Protein AF-A0A6B1AE89-F1 (afdb_monomer)

Foldseek 3Di:
DPPDDPQDALVNVVVVVLVPDDVLLSVLQCVLQVVQSVVALVSLLVSLVVLLVVLVVVPPDPVSVSSPVNSVVSNVSSLVCLCDVSNVHNNVSSVVVCVQSDCVHDVVVVVVVVVVVD

Radius of gyration: 15.51 Å; Cα contacts (8 Å, |Δi|>4): 120; chains: 1; bounding box: 31×31×56 Å

Sequence (118 aa):
MPAEAGPLTLETWLAGRLESAPPELAEAVWPLVRGRLAEGEDGLVHAALDALAIAAEGKATRSGAVILLAADAILTYALEAAADPALGGSAARASRLAERAGPSGLIGERFNEEEMTE

Secondary structure (DSSP, 8-state):
-PPPPPPPPHHHHHHHHHTTS-HHHHHHHHHHHTTTGGGHHHHHHHHHHHHHHHHHHTTT-HHHHHHHHHHHHHHHHHHHHHH-GGGT--HHHHHHHHHHHSTTTHHHHHHHHHHTT-

Solvent-accessible surface area (backbone atoms only — not comparable to full-atom values): 6337 Å² total; per-residue (Å²): 130,83,77,79,79,70,84,70,42,74,67,61,54,49,49,62,54,40,73,76,42,60,66,73,47,38,65,53,37,50,77,54,34,68,90,24,57,90,59,44,46,63,21,26,42,52,27,16,54,54,29,40,52,54,20,65,73,39,62,100,34,72,66,20,54,50,35,39,52,26,15,54,51,35,39,51,49,19,41,48,48,27,35,31,61,81,70,74,27,31,66,70,51,20,51,53,47,50,55,48,49,30,71,87,22,55,49,30,53,55,58,53,55,56,70,75,74,113

Structure (mmCIF, N/CA/C/O backbone):
data_AF-A0A6B1AE89-F1
#
_entry.id   AF-A0A6B1AE89-F1
#
loop_
_atom_site.group_PDB
_atom_site.id
_atom_site.type_symbol
_atom_site.label_atom_id
_atom_site.label_alt_id
_atom_site.label_comp_id
_atom_site.label_asym_id
_atom_site.label_entity_id
_atom_site.label_seq_id
_atom_site.pdbx_PDB_ins_code
_atom_site.Cartn_x
_atom_site.Cartn_y
_atom_site.Cartn_z
_atom_site.occupancy
_atom_site.B_iso_or_equiv
_atom_site.auth_seq_id
_atom_site.auth_comp_id
_atom_site.auth_asym_id
_atom_site.auth_atom_id
_atom_site.pdbx_PDB_model_num
ATOM 1 N N . MET A 1 1 ? -8.547 -13.105 -34.804 1.00 44.28 1 MET A N 1
ATOM 2 C CA . MET A 1 1 ? -7.294 -12.499 -34.312 1.00 44.28 1 MET A CA 1
ATOM 3 C C . MET A 1 1 ? -7.534 -12.110 -32.866 1.00 44.28 1 MET A C 1
ATOM 5 O O . MET A 1 1 ? -8.525 -11.422 -32.645 1.00 44.28 1 MET A O 1
ATOM 9 N N . PRO A 1 2 ? -6.764 -12.611 -31.887 1.00 46.28 2 PRO A N 1
ATOM 10 C CA . PRO A 1 2 ? -6.891 -12.123 -30.518 1.00 46.28 2 PRO A CA 1
ATOM 11 C C . PRO A 1 2 ? -6.479 -10.646 -30.496 1.00 46.28 2 PRO A C 1
ATOM 13 O O . PRO A 1 2 ? -5.516 -10.276 -31.166 1.00 46.28 2 PRO A O 1
ATOM 16 N N . ALA A 1 3 ? -7.252 -9.806 -29.807 1.00 50.97 3 ALA A N 1
ATOM 17 C CA . ALA A 1 3 ? -6.887 -8.413 -29.589 1.00 50.97 3 ALA A CA 1
ATOM 18 C C . ALA A 1 3 ? -5.534 -8.379 -28.867 1.00 50.97 3 ALA A C 1
ATOM 20 O O . ALA A 1 3 ? -5.352 -9.104 -27.887 1.00 50.97 3 ALA A O 1
ATOM 21 N N . GLU A 1 4 ? -4.585 -7.588 -29.368 1.00 52.78 4 GLU A N 1
ATOM 22 C CA . GLU A 1 4 ? -3.354 -7.312 -28.631 1.00 52.78 4 GLU A CA 1
ATOM 23 C C . GLU A 1 4 ? -3.755 -6.729 -27.275 1.00 52.78 4 GLU A C 1
ATOM 25 O O . GLU A 1 4 ? -4.432 -5.700 -27.209 1.00 52.78 4 GLU A O 1
ATOM 30 N N . ALA A 1 5 ? -3.416 -7.433 -26.193 1.00 62.75 5 ALA A N 1
ATOM 31 C CA . ALA A 1 5 ? -3.592 -6.898 -24.856 1.00 62.75 5 ALA A CA 1
ATOM 32 C C . ALA A 1 5 ? -2.775 -5.603 -24.783 1.00 62.75 5 ALA A C 1
ATOM 34 O O . ALA A 1 5 ? -1.577 -5.611 -25.072 1.00 62.75 5 ALA A O 1
ATOM 35 N N . GLY A 1 6 ? -3.444 -4.489 -24.478 1.00 63.84 6 GLY A N 1
ATOM 36 C CA . GLY A 1 6 ? -2.790 -3.193 -24.331 1.00 63.84 6 GLY A CA 1
ATOM 37 C C . GLY A 1 6 ? -1.681 -3.226 -23.269 1.00 63.84 6 GLY A C 1
ATOM 38 O O . GLY A 1 6 ? -1.576 -4.193 -22.510 1.00 63.84 6 GLY A O 1
ATOM 39 N N . PRO A 1 7 ? -0.844 -2.179 -23.197 1.00 75.69 7 PRO A N 1
ATOM 40 C CA . PRO A 1 7 ? 0.218 -2.112 -22.202 1.00 75.69 7 PRO A CA 1
ATOM 41 C C . PRO A 1 7 ? -0.363 -2.227 -20.788 1.00 75.69 7 PRO A C 1
ATOM 43 O O . PRO A 1 7 ? -1.352 -1.569 -20.459 1.00 75.69 7 PRO A O 1
ATOM 46 N N . LEU A 1 8 ? 0.263 -3.065 -19.962 1.00 89.19 8 LEU A N 1
ATOM 47 C CA . LEU A 1 8 ? -0.102 -3.238 -18.562 1.00 89.19 8 LEU A CA 1
ATOM 48 C C . LEU A 1 8 ? 0.118 -1.918 -17.813 1.00 89.19 8 LEU A C 1
ATOM 50 O O . LEU A 1 8 ? 1.217 -1.366 -17.814 1.00 89.19 8 LEU A O 1
ATOM 54 N N . THR A 1 9 ? -0.935 -1.410 -17.185 1.00 94.31 9 THR A N 1
ATOM 55 C CA . THR A 1 9 ? -0.888 -0.209 -16.342 1.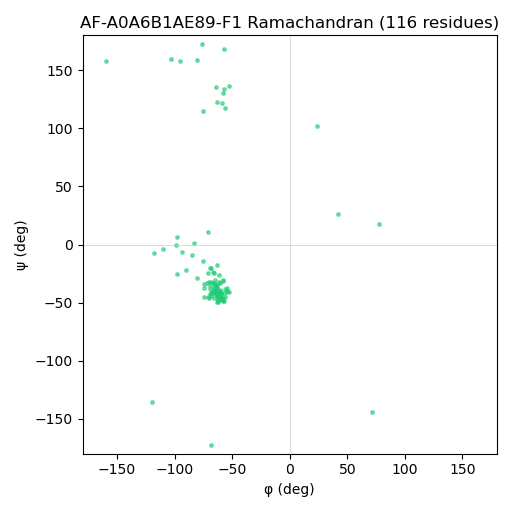00 94.31 9 THR A CA 1
ATOM 56 C C . THR A 1 9 ? -0.909 -0.600 -14.870 1.00 94.31 9 THR A C 1
ATOM 58 O O . THR A 1 9 ? -1.395 -1.675 -14.525 1.00 94.31 9 THR A O 1
ATOM 61 N N . LEU A 1 10 ? -0.461 0.292 -13.982 1.00 95.50 10 LEU A N 1
ATOM 62 C CA . LEU A 1 10 ? -0.575 0.064 -12.538 1.00 95.50 10 LEU A CA 1
ATOM 63 C C . LEU A 1 10 ? -2.032 -0.181 -12.107 1.00 95.50 10 LEU A C 1
ATOM 65 O O . LEU A 1 10 ? -2.292 -1.050 -11.284 1.00 95.50 10 LEU A O 1
ATOM 69 N N . GLU A 1 11 ? -2.987 0.540 -12.702 1.00 95.69 11 GLU A N 1
ATOM 70 C CA . GLU A 1 11 ? -4.419 0.373 -12.427 1.00 95.69 11 GLU A CA 1
ATOM 71 C C . GLU A 1 11 ? -4.929 -1.020 -12.823 1.00 95.69 11 GLU A C 1
ATOM 73 O O . GLU A 1 11 ? -5.564 -1.696 -12.018 1.00 95.69 11 GLU A O 1
ATOM 78 N N . THR A 1 12 ? -4.623 -1.477 -14.042 1.00 95.06 12 THR A N 1
ATOM 79 C CA . THR A 1 12 ? -5.047 -2.806 -14.526 1.00 95.06 12 THR A CA 1
ATOM 80 C C . THR A 1 12 ? -4.327 -3.942 -13.800 1.00 95.06 12 THR A C 1
ATOM 82 O O . THR A 1 12 ? -4.940 -4.966 -13.502 1.00 95.06 12 THR A O 1
ATOM 85 N N . TRP A 1 13 ? -3.055 -3.745 -13.447 1.00 95.81 13 TRP A N 1
ATOM 86 C CA . TRP A 1 13 ? -2.295 -4.669 -12.608 1.00 95.81 13 TRP A CA 1
ATOM 87 C C . TRP A 1 13 ? -2.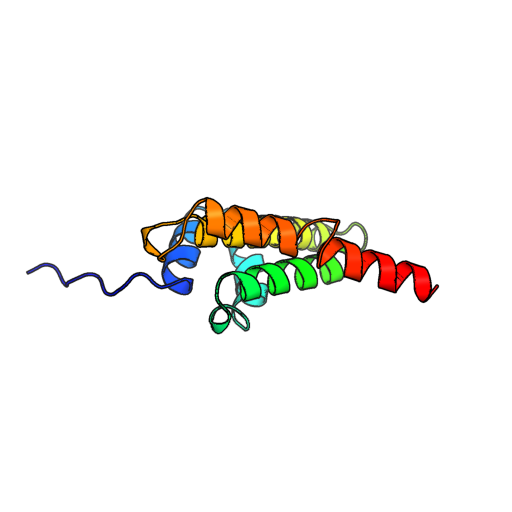913 -4.795 -11.210 1.00 95.81 13 TRP A C 1
ATOM 89 O O . TRP A 1 13 ? -3.148 -5.910 -10.741 1.00 95.81 13 TRP A O 1
ATOM 99 N N . LEU A 1 14 ? -3.248 -3.669 -10.570 1.00 96.56 14 LEU A N 1
ATOM 100 C CA . LEU A 1 14 ? -3.864 -3.653 -9.244 1.00 96.56 14 LEU A CA 1
ATOM 101 C C . LEU A 1 14 ? -5.262 -4.277 -9.272 1.00 96.56 14 LEU A C 1
ATOM 103 O O . LEU A 1 14 ? -5.605 -5.052 -8.380 1.00 96.56 14 LEU A O 1
ATOM 107 N N . ALA A 1 15 ? -6.046 -3.996 -10.316 1.00 95.81 15 ALA A N 1
ATOM 108 C CA . ALA A 1 15 ? -7.356 -4.608 -10.504 1.00 95.81 15 ALA A CA 1
ATOM 109 C C . ALA A 1 15 ? -7.272 -6.139 -10.524 1.00 95.81 15 ALA A C 1
ATOM 111 O O . ALA A 1 15 ? -8.019 -6.789 -9.797 1.00 95.81 15 ALA A O 1
ATOM 112 N N . GLY A 1 16 ? -6.299 -6.708 -11.244 1.00 95.06 16 GLY A N 1
ATOM 113 C CA . GLY A 1 16 ? -6.081 -8.156 -11.263 1.00 95.06 16 GLY A CA 1
ATOM 114 C C . GLY A 1 16 ? -5.731 -8.750 -9.891 1.00 95.06 16 GLY A C 1
ATOM 115 O O . GLY A 1 16 ? -6.121 -9.876 -9.590 1.00 95.06 16 GLY A O 1
ATOM 116 N N . ARG A 1 17 ? -5.043 -8.002 -9.016 1.00 94.75 17 ARG A N 1
ATOM 117 C CA . ARG A 1 17 ? -4.791 -8.452 -7.633 1.00 94.75 17 ARG A CA 1
ATOM 118 C C . ARG A 1 17 ? -6.065 -8.434 -6.798 1.00 94.75 17 ARG A C 1
ATOM 120 O O . ARG A 1 17 ? -6.367 -9.409 -6.107 1.00 94.75 17 ARG A O 1
ATOM 127 N N . LEU A 1 18 ? -6.835 -7.357 -6.909 1.00 95.81 18 LEU A N 1
ATOM 128 C CA . LEU A 1 18 ? -8.057 -7.159 -6.135 1.00 95.81 18 LEU A CA 1
ATOM 129 C C . LEU A 1 18 ? -9.208 -8.079 -6.559 1.00 95.81 18 LEU A C 1
ATOM 131 O O . LEU A 1 18 ? -10.040 -8.398 -5.718 1.00 95.81 18 LEU A O 1
ATOM 135 N N . GLU A 1 19 ? -9.230 -8.577 -7.799 1.00 94.62 19 GLU A N 1
ATOM 136 C CA . GLU A 1 19 ? -10.191 -9.606 -8.236 1.00 94.62 19 GLU A CA 1
ATOM 137 C C . GLU A 1 19 ? -10.118 -10.890 -7.394 1.00 94.62 19 GLU A C 1
ATOM 139 O O . GLU A 1 19 ? -11.129 -11.564 -7.199 1.00 94.62 19 GLU A O 1
ATOM 144 N N . SER A 1 20 ? -8.930 -11.223 -6.882 1.00 89.00 20 SER A N 1
ATOM 145 C CA . SER A 1 20 ? -8.701 -12.410 -6.047 1.00 89.00 20 SER A CA 1
ATOM 146 C C . SER A 1 20 ? -8.791 -12.143 -4.539 1.00 89.00 20 SER A C 1
ATOM 148 O O . SER A 1 20 ? -8.730 -13.080 -3.740 1.00 89.00 20 SER A O 1
ATOM 150 N N . ALA A 1 21 ? -8.922 -10.877 -4.138 1.00 92.06 21 ALA A N 1
ATOM 151 C CA . ALA A 1 21 ? -8.966 -10.475 -2.740 1.00 92.06 21 ALA A CA 1
ATOM 152 C C . ALA A 1 21 ? -10.369 -10.680 -2.133 1.00 92.06 21 ALA A C 1
ATOM 154 O O . ALA A 1 21 ? -11.368 -10.709 -2.856 1.00 92.06 21 ALA A O 1
ATOM 155 N N . PRO A 1 22 ? -10.490 -10.776 -0.794 1.00 93.94 22 PRO A N 1
ATOM 156 C CA . PRO A 1 22 ? -11.788 -10.698 -0.131 1.00 93.94 22 PRO A CA 1
ATOM 157 C C . PRO A 1 22 ? -12.551 -9.426 -0.558 1.00 93.94 22 PRO A C 1
ATOM 159 O O . PRO A 1 22 ? -11.942 -8.352 -0.573 1.00 93.94 22 PRO A O 1
ATOM 162 N N . PRO A 1 23 ? -13.864 -9.499 -0.859 1.00 93.81 23 PRO A N 1
ATOM 163 C CA . PRO A 1 23 ? -14.616 -8.360 -1.398 1.00 93.81 23 PRO A CA 1
ATOM 164 C C . PRO A 1 23 ? -14.524 -7.099 -0.535 1.00 93.81 23 PRO A C 1
ATOM 166 O O . PRO A 1 23 ? -14.319 -6.006 -1.048 1.00 93.81 23 PRO A O 1
ATOM 169 N N . GLU A 1 24 ? -14.580 -7.263 0.787 1.00 93.81 24 GLU A N 1
ATOM 170 C CA . GLU A 1 24 ? -14.525 -6.158 1.751 1.00 93.81 24 GLU A CA 1
ATOM 171 C C . GLU A 1 24 ? -13.174 -5.423 1.716 1.00 93.81 24 GLU A C 1
ATOM 173 O O . GLU A 1 24 ? -13.115 -4.217 1.948 1.00 93.81 24 GLU A O 1
ATOM 178 N N . LEU A 1 25 ? -12.087 -6.131 1.386 1.00 94.06 25 LEU A N 1
ATOM 179 C CA . LEU A 1 25 ? -10.769 -5.529 1.195 1.00 94.06 25 LEU A CA 1
ATOM 180 C C . LEU A 1 25 ? -10.708 -4.769 -0.134 1.00 94.06 25 LEU A C 1
ATOM 182 O O . LEU A 1 25 ? -10.242 -3.634 -0.169 1.00 94.06 25 LEU A O 1
ATOM 186 N N . ALA A 1 26 ? -11.208 -5.365 -1.220 1.00 95.06 26 ALA A N 1
ATOM 187 C CA . ALA A 1 26 ? -11.242 -4.716 -2.531 1.00 95.06 26 ALA A CA 1
ATOM 188 C C . ALA A 1 26 ? -12.090 -3.429 -2.520 1.00 95.06 26 ALA A C 1
ATOM 190 O O . ALA A 1 26 ? -11.679 -2.408 -3.076 1.00 95.06 26 ALA A O 1
ATOM 191 N N . GLU A 1 27 ? -13.236 -3.454 -1.835 1.00 95.50 27 GLU A N 1
ATOM 192 C CA . GLU A 1 27 ? -14.098 -2.287 -1.620 1.00 95.50 27 GLU A CA 1
ATOM 193 C C . GLU A 1 27 ? -13.407 -1.190 -0.801 1.00 95.50 27 GLU A C 1
ATOM 195 O O . GLU A 1 27 ? -13.590 -0.008 -1.094 1.00 95.50 27 GLU A O 1
ATOM 200 N N . ALA A 1 28 ? -12.588 -1.562 0.188 1.00 96.25 28 ALA A N 1
ATOM 201 C CA . ALA A 1 28 ? -11.838 -0.611 1.002 1.00 96.25 28 ALA A CA 1
ATOM 202 C C . ALA A 1 28 ? -10.645 0.009 0.254 1.00 96.25 28 ALA A C 1
ATOM 204 O O . ALA A 1 28 ? -10.372 1.196 0.420 1.00 96.25 28 ALA A O 1
ATOM 205 N N . VAL A 1 29 ? -9.944 -0.758 -0.588 1.00 97.69 29 VAL A N 1
ATOM 206 C CA . VAL A 1 29 ? -8.728 -0.298 -1.281 1.00 97.69 29 VAL A CA 1
ATOM 207 C C . VAL A 1 29 ? -9.033 0.742 -2.360 1.00 97.69 29 VAL A C 1
ATOM 209 O O . VAL A 1 29 ? -8.353 1.765 -2.436 1.00 97.69 29 VAL A O 1
ATOM 212 N N . TRP A 1 30 ? -10.049 0.521 -3.200 1.00 96.06 30 TRP A N 1
ATOM 213 C CA . TRP A 1 30 ? -10.275 1.374 -4.374 1.00 96.06 30 TRP A CA 1
ATOM 214 C C . TRP A 1 30 ? -10.466 2.868 -4.072 1.00 96.06 30 TRP A C 1
ATOM 216 O O . TRP A 1 30 ? -9.847 3.687 -4.761 1.00 96.06 30 TRP A O 1
ATOM 226 N N . PRO A 1 31 ? -11.283 3.262 -3.076 1.00 96.25 31 PRO A N 1
ATOM 227 C CA . PRO A 1 31 ? -11.435 4.665 -2.702 1.00 96.25 31 PRO A CA 1
ATOM 228 C C . PRO A 1 31 ? -10.127 5.316 -2.242 1.00 96.25 31 PRO A C 1
ATOM 230 O O . PRO A 1 31 ? -9.921 6.496 -2.511 1.00 96.25 31 PRO A O 1
ATOM 233 N N . LEU A 1 32 ? -9.244 4.552 -1.589 1.00 96.94 32 LEU A N 1
ATOM 234 C CA . LEU A 1 32 ? -7.983 5.049 -1.031 1.00 96.94 32 LEU A CA 1
ATOM 235 C C . LEU A 1 32 ? -6.934 5.318 -2.119 1.00 96.94 32 LEU A C 1
ATOM 237 O O . LEU A 1 32 ? -6.155 6.260 -2.008 1.00 96.94 32 LEU A O 1
ATOM 241 N N . VAL A 1 33 ? -6.918 4.515 -3.188 1.00 97.25 33 VAL A N 1
ATOM 242 C CA . VAL A 1 33 ? -5.858 4.579 -4.212 1.00 97.25 33 VAL A CA 1
ATOM 243 C C . VAL A 1 33 ? -6.233 5.389 -5.450 1.00 97.25 33 VAL A C 1
ATOM 245 O O . VAL A 1 33 ? -5.342 5.905 -6.120 1.00 97.25 33 VAL A O 1
ATOM 248 N N . ARG A 1 34 ? -7.526 5.535 -5.781 1.00 93.44 34 ARG A N 1
ATOM 249 C CA . ARG A 1 34 ? -7.975 6.087 -7.079 1.00 93.44 34 ARG A CA 1
ATOM 250 C C . ARG A 1 34 ? -7.387 7.465 -7.400 1.00 93.44 34 ARG A C 1
ATOM 252 O O . ARG A 1 34 ? -7.071 7.731 -8.553 1.00 93.44 34 ARG A O 1
ATOM 259 N N . GLY A 1 35 ? -7.229 8.325 -6.394 1.00 92.31 35 GLY A N 1
ATOM 260 C CA . GLY A 1 35 ? -6.647 9.661 -6.564 1.00 92.31 35 GLY A CA 1
ATOM 261 C C . GLY A 1 35 ? -5.126 9.680 -6.744 1.00 92.31 35 GLY A C 1
ATOM 262 O O . GLY A 1 35 ? -4.596 10.703 -7.156 1.00 92.31 35 GLY A O 1
ATOM 263 N N . ARG A 1 36 ? -4.439 8.569 -6.453 1.00 95.50 36 ARG A N 1
ATOM 264 C CA . ARG A 1 36 ? -2.974 8.491 -6.361 1.00 95.50 36 ARG A CA 1
ATOM 265 C C . ARG A 1 36 ? -2.329 7.538 -7.373 1.00 95.50 36 ARG A C 1
ATOM 267 O O . ARG A 1 36 ? -1.115 7.545 -7.518 1.00 95.50 36 ARG A O 1
ATOM 274 N N . LEU A 1 37 ? -3.105 6.758 -8.131 1.00 94.50 37 LEU A N 1
ATOM 275 C CA . LEU A 1 37 ? -2.564 5.805 -9.121 1.00 94.50 37 LEU A CA 1
ATOM 276 C C . LEU A 1 37 ? -1.679 6.459 -10.197 1.00 94.50 37 LEU A C 1
ATOM 278 O O . LEU A 1 37 ? -0.752 5.825 -10.696 1.00 94.50 37 LEU A O 1
ATOM 282 N N . ALA A 1 38 ? -1.940 7.723 -10.548 1.00 93.38 38 ALA A N 1
ATOM 283 C CA . ALA A 1 38 ? -1.136 8.468 -11.520 1.00 93.38 38 ALA A CA 1
ATOM 284 C C . ALA A 1 38 ? 0.283 8.798 -11.014 1.00 93.38 38 ALA A C 1
ATOM 286 O O . ALA A 1 38 ? 1.173 9.052 -11.822 1.00 93.38 38 ALA A O 1
ATOM 287 N N . GLU A 1 39 ? 0.500 8.771 -9.697 1.00 94.75 39 GLU A N 1
ATOM 288 C CA . GLU A 1 39 ? 1.803 8.982 -9.052 1.00 94.75 39 GLU A CA 1
ATOM 289 C C . GLU A 1 39 ? 2.644 7.690 -9.014 1.00 94.75 39 GLU A C 1
ATOM 291 O O . GLU A 1 39 ? 3.759 7.685 -8.496 1.00 94.75 39 GLU A O 1
ATOM 296 N N . GLY A 1 40 ? 2.135 6.583 -9.565 1.00 94.31 40 GLY A N 1
ATOM 297 C CA . GLY A 1 40 ? 2.834 5.302 -9.577 1.00 94.31 40 GLY A CA 1
ATOM 298 C C . GLY A 1 40 ? 2.890 4.651 -8.194 1.00 94.31 40 GLY A C 1
ATOM 299 O O . GLY A 1 40 ? 1.942 4.723 -7.411 1.00 94.31 40 GLY A O 1
ATOM 300 N N . GLU A 1 41 ? 4.001 3.980 -7.894 1.00 95.06 41 GLU A N 1
ATOM 301 C CA . GLU A 1 41 ? 4.158 3.231 -6.644 1.00 95.06 41 GLU A CA 1
ATOM 302 C C . GLU A 1 41 ? 4.282 4.150 -5.421 1.00 95.06 41 GLU A C 1
ATOM 304 O O . GLU A 1 41 ? 3.788 3.807 -4.349 1.00 95.06 41 GLU A O 1
ATOM 309 N N . ASP A 1 42 ? 4.873 5.339 -5.581 1.00 94.44 42 ASP A N 1
ATOM 310 C CA . ASP A 1 42 ? 4.932 6.346 -4.513 1.00 94.44 42 ASP A CA 1
ATOM 311 C C . ASP A 1 42 ? 3.516 6.832 -4.137 1.00 94.44 42 ASP A C 1
ATOM 313 O O . ASP A 1 42 ? 3.203 6.998 -2.958 1.00 94.44 42 ASP A O 1
ATOM 317 N N . GLY A 1 43 ? 2.610 6.939 -5.116 1.00 96.31 43 GLY A N 1
ATOM 318 C CA . GLY A 1 43 ? 1.192 7.215 -4.871 1.00 96.31 43 GLY A CA 1
ATOM 319 C C . GLY A 1 43 ? 0.503 6.153 -4.017 1.00 96.31 43 GLY A C 1
ATOM 320 O O . GLY A 1 43 ? -0.296 6.479 -3.137 1.00 96.31 43 GLY A O 1
ATOM 321 N N . LEU A 1 44 ? 0.835 4.877 -4.234 1.00 97.69 44 LEU A N 1
ATOM 322 C CA . LEU A 1 44 ? 0.342 3.784 -3.395 1.00 97.69 44 LEU A CA 1
ATOM 323 C C . LEU A 1 44 ? 0.920 3.864 -1.978 1.00 97.69 44 LEU A C 1
ATOM 325 O O . LEU A 1 44 ? 0.170 3.709 -1.018 1.00 97.69 44 LEU A O 1
ATOM 329 N N . VAL A 1 45 ? 2.209 4.185 -1.818 1.00 96.94 45 VAL A N 1
ATOM 330 C CA . VAL A 1 45 ? 2.791 4.423 -0.485 1.00 96.94 45 VAL A CA 1
ATOM 331 C C . VAL A 1 45 ? 2.036 5.537 0.239 1.00 96.94 45 VAL A C 1
ATOM 333 O O . VAL A 1 45 ? 1.602 5.343 1.371 1.00 96.94 45 VAL A O 1
ATOM 336 N N . HIS A 1 46 ? 1.793 6.675 -0.413 1.00 95.44 46 HIS A N 1
ATOM 337 C CA . HIS A 1 46 ? 1.029 7.762 0.195 1.00 95.44 46 HIS A CA 1
ATOM 338 C C . HIS A 1 46 ? -0.414 7.360 0.540 1.00 95.44 46 HIS A C 1
ATOM 340 O O . HIS A 1 46 ? -0.886 7.692 1.626 1.00 95.44 46 HIS A O 1
ATOM 346 N N . ALA A 1 47 ? -1.096 6.599 -0.324 1.00 97.44 47 ALA A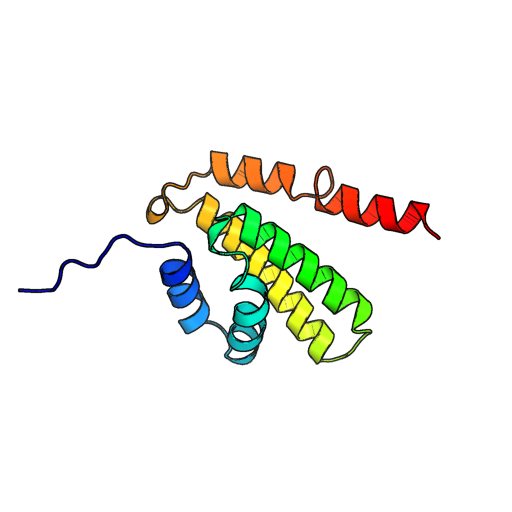 N 1
ATOM 347 C CA . ALA A 1 47 ? -2.432 6.070 -0.036 1.00 97.44 47 ALA A CA 1
ATOM 348 C C . ALA A 1 47 ? -2.438 5.164 1.207 1.00 97.44 47 ALA A C 1
ATOM 350 O O . ALA A 1 47 ? -3.337 5.272 2.040 1.00 97.44 47 ALA A O 1
ATOM 351 N N . ALA A 1 48 ? -1.433 4.295 1.352 1.00 97.25 48 ALA A N 1
ATOM 352 C CA . ALA A 1 48 ? -1.296 3.424 2.515 1.00 97.25 48 ALA A CA 1
ATOM 353 C C . ALA A 1 48 ? -1.087 4.225 3.807 1.00 97.25 48 ALA A C 1
ATOM 355 O O . ALA A 1 48 ? -1.710 3.926 4.823 1.00 97.25 48 ALA A O 1
ATOM 356 N N . LEU A 1 49 ? -0.255 5.269 3.767 1.00 94.62 49 LEU A N 1
ATOM 357 C CA . LEU A 1 49 ? -0.013 6.122 4.932 1.00 94.62 49 LEU A CA 1
ATOM 35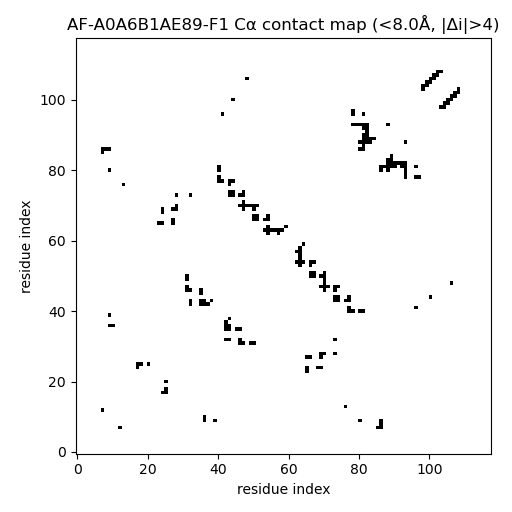8 C C . LEU A 1 49 ? -1.265 6.911 5.333 1.00 94.62 49 LEU A C 1
ATOM 360 O O . LEU A 1 49 ? -1.564 7.027 6.520 1.00 94.62 49 LEU A O 1
ATOM 364 N N . ASP A 1 50 ? -2.015 7.446 4.370 1.00 94.25 50 ASP A N 1
ATOM 365 C CA . ASP A 1 50 ? -3.288 8.127 4.644 1.00 94.25 50 ASP A CA 1
ATOM 366 C C . ASP A 1 50 ? -4.321 7.156 5.238 1.00 94.25 50 ASP A C 1
ATOM 368 O O . ASP A 1 50 ? -5.004 7.485 6.206 1.00 94.25 50 ASP A O 1
ATOM 372 N N . ALA A 1 51 ? -4.394 5.930 4.714 1.00 94.94 51 ALA A N 1
ATOM 373 C CA . ALA A 1 51 ? -5.257 4.883 5.249 1.00 94.94 51 ALA A CA 1
ATOM 374 C C . ALA A 1 51 ? -4.869 4.485 6.682 1.00 94.94 51 ALA A C 1
ATOM 376 O O . ALA A 1 51 ? -5.748 4.286 7.520 1.00 94.94 51 ALA A O 1
ATOM 377 N N . LEU A 1 52 ? -3.570 4.420 6.989 1.00 92.69 52 LEU A N 1
ATOM 378 C CA . LEU A 1 52 ? -3.080 4.155 8.340 1.00 92.69 52 LEU A CA 1
ATOM 379 C C . LEU A 1 52 ? -3.530 5.242 9.328 1.00 92.69 52 LEU A C 1
ATOM 381 O O . LEU A 1 52 ? -4.010 4.903 10.409 1.00 92.69 52 LEU A O 1
ATOM 385 N N . ALA A 1 53 ? -3.453 6.520 8.943 1.00 90.06 53 ALA A N 1
ATOM 386 C CA . ALA A 1 53 ? -3.941 7.629 9.766 1.00 90.06 53 ALA A CA 1
ATOM 387 C C . ALA A 1 53 ? -5.457 7.521 10.024 1.00 90.06 53 ALA A C 1
ATOM 389 O O . ALA A 1 53 ? -5.902 7.570 11.170 1.00 90.06 53 ALA A O 1
ATOM 390 N N . ILE A 1 54 ? -6.251 7.243 8.982 1.00 91.25 54 ILE A N 1
ATOM 391 C CA . ILE A 1 54 ? -7.702 7.022 9.116 1.00 91.25 54 ILE A CA 1
ATOM 392 C C . ILE A 1 54 ? -7.998 5.838 10.053 1.00 91.25 54 ILE A C 1
ATOM 394 O O . ILE A 1 54 ? -8.904 5.899 10.888 1.00 91.25 54 ILE A O 1
ATOM 398 N N . ALA A 1 55 ? -7.246 4.740 9.929 1.00 91.12 55 ALA A N 1
ATOM 399 C CA . ALA A 1 55 ? -7.409 3.570 10.787 1.00 91.12 55 ALA A CA 1
ATOM 400 C C . ALA A 1 55 ? -7.074 3.876 12.255 1.00 91.12 55 ALA A C 1
ATOM 402 O O . ALA A 1 55 ? -7.782 3.397 13.147 1.00 91.12 55 ALA A O 1
ATOM 403 N N . ALA A 1 56 ? -6.038 4.684 12.504 1.00 86.88 56 ALA A N 1
ATOM 404 C CA . ALA A 1 56 ? -5.641 5.119 13.841 1.00 86.88 56 ALA A CA 1
ATOM 405 C C . ALA A 1 56 ? -6.728 5.986 14.505 1.00 86.88 56 ALA A C 1
ATOM 407 O O . ALA A 1 56 ? -7.086 5.754 15.663 1.00 86.88 56 ALA A O 1
ATOM 408 N N . GLU A 1 57 ? -7.340 6.908 13.754 1.00 85.88 57 GLU A N 1
ATOM 409 C C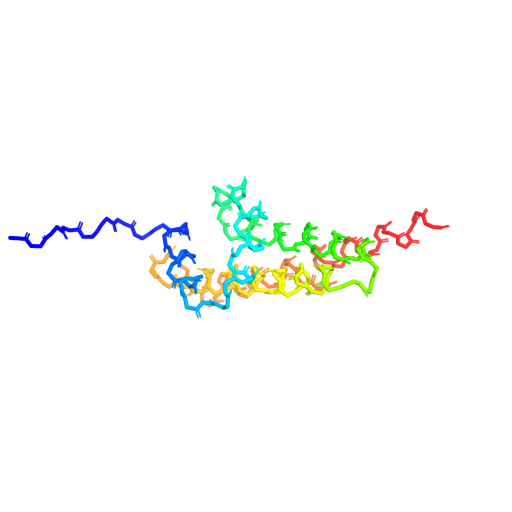A . GLU A 1 57 ? -8.481 7.712 14.218 1.00 85.88 57 GLU A CA 1
ATOM 410 C C . GLU A 1 57 ? -9.738 6.859 14.478 1.00 85.88 57 GLU A C 1
ATOM 412 O O . GLU A 1 57 ? -10.521 7.133 15.394 1.00 85.88 57 GLU A O 1
ATOM 417 N N . GLY A 1 58 ? -9.922 5.786 13.702 1.00 69.25 58 GLY A N 1
ATOM 418 C CA . GLY A 1 58 ? -11.088 4.898 13.703 1.00 69.25 58 GLY A CA 1
ATOM 419 C C . GLY A 1 58 ? -11.257 3.969 14.917 1.00 69.25 58 GLY A C 1
ATOM 420 O O . GLY A 1 58 ? -12.102 3.070 14.847 1.00 69.25 58 GLY A O 1
ATOM 421 N N . LYS A 1 59 ? -10.473 4.159 15.995 1.00 68.81 59 LYS A N 1
ATOM 422 C CA . LYS A 1 59 ? -10.548 3.529 17.339 1.00 68.81 59 LYS A CA 1
ATOM 423 C C . LYS A 1 59 ? -11.249 2.164 17.402 1.00 68.81 59 LYS A C 1
ATOM 425 O O . LYS A 1 59 ? -12.467 2.116 17.491 1.00 68.81 59 LYS A O 1
ATOM 430 N N . ALA A 1 60 ? -10.499 1.059 17.477 1.00 80.19 60 ALA A N 1
ATOM 431 C CA . ALA A 1 60 ? -10.972 -0.301 17.821 1.00 80.19 60 ALA A CA 1
ATOM 432 C C . ALA A 1 60 ? -12.317 -0.761 17.193 1.00 80.19 60 ALA A C 1
ATOM 434 O O . ALA A 1 60 ? -13.014 -1.610 17.754 1.00 80.19 60 ALA A O 1
ATOM 435 N N . THR A 1 61 ? -12.698 -0.220 16.032 1.00 90.25 61 THR A N 1
ATOM 436 C CA . THR A 1 61 ? -13.898 -0.624 15.293 1.00 90.25 61 THR A CA 1
ATOM 437 C C . THR A 1 61 ? -13.554 -1.654 14.221 1.00 90.25 61 THR A C 1
ATOM 439 O O . THR A 1 61 ? -12.425 -1.713 13.731 1.00 90.25 61 THR A O 1
ATOM 442 N N . ARG A 1 62 ? -14.551 -2.444 13.790 1.00 90.94 62 ARG A N 1
ATOM 443 C CA . ARG A 1 62 ? -14.401 -3.344 12.630 1.00 90.94 62 ARG A CA 1
ATOM 444 C C . ARG A 1 62 ? -13.973 -2.567 11.380 1.00 90.94 62 ARG A C 1
ATOM 446 O O . ARG A 1 62 ? -13.106 -3.037 10.656 1.00 90.94 62 ARG A O 1
ATOM 453 N N . SER A 1 63 ? -14.547 -1.386 11.149 1.00 89.62 63 SER A N 1
ATOM 454 C CA . SER A 1 63 ? -14.190 -0.539 10.006 1.00 89.62 63 SER A CA 1
ATOM 455 C C . SER A 1 63 ? -12.738 -0.070 10.073 1.00 89.62 63 SER A C 1
ATOM 457 O O . SER A 1 63 ? -12.031 -0.193 9.081 1.00 89.62 63 SER A O 1
ATOM 459 N N . GLY A 1 64 ? -12.261 0.376 11.241 1.00 91.50 64 GLY A N 1
ATOM 460 C CA . GLY A 1 64 ? -10.850 0.727 11.435 1.00 91.50 64 GLY A CA 1
ATOM 461 C C . GLY A 1 64 ? -9.910 -0.454 11.168 1.00 91.50 64 GLY A C 1
ATOM 462 O O . GLY A 1 64 ? -8.904 -0.293 10.487 1.00 91.50 64 GLY A O 1
ATOM 463 N N . ALA A 1 65 ? -10.277 -1.663 11.609 1.00 93.06 65 ALA A N 1
ATOM 464 C CA . ALA A 1 65 ? -9.501 -2.873 11.326 1.00 93.06 65 ALA A CA 1
ATOM 465 C C . ALA A 1 65 ? -9.447 -3.211 9.824 1.00 93.06 65 ALA A C 1
ATOM 467 O O . ALA A 1 65 ? -8.394 -3.592 9.320 1.00 93.06 65 ALA A O 1
ATOM 468 N N . VAL A 1 66 ? -10.554 -3.045 9.091 1.00 95.00 66 VAL A N 1
ATOM 469 C CA . VAL A 1 66 ? -10.575 -3.243 7.630 1.00 95.00 66 VAL A CA 1
ATOM 470 C C . VAL A 1 66 ? -9.711 -2.199 6.919 1.00 95.00 66 VAL A C 1
ATOM 472 O O . VAL A 1 66 ? -8.970 -2.554 6.008 1.00 95.00 66 VAL A O 1
ATOM 475 N N . ILE A 1 67 ? -9.749 -0.934 7.350 1.00 95.81 67 ILE A N 1
ATOM 476 C CA . ILE A 1 67 ? -8.912 0.128 6.771 1.00 95.81 67 ILE A CA 1
ATOM 477 C C . ILE A 1 67 ? -7.427 -0.134 7.050 1.00 95.81 67 ILE A C 1
ATOM 479 O O . ILE A 1 67 ? -6.608 0.056 6.156 1.00 95.81 67 ILE A O 1
ATOM 483 N N . LEU A 1 68 ? -7.073 -0.641 8.235 1.00 95.00 68 LEU A N 1
ATOM 484 C CA . LEU A 1 68 ? -5.699 -1.047 8.540 1.00 95.00 68 LEU A CA 1
ATOM 485 C C . LEU A 1 68 ? -5.216 -2.172 7.610 1.00 95.00 68 LEU A C 1
ATOM 487 O O . LEU A 1 68 ? -4.109 -2.101 7.084 1.00 95.00 68 LEU A O 1
ATOM 491 N N . LEU A 1 69 ? -6.054 -3.186 7.368 1.00 96.25 69 LEU A N 1
ATOM 492 C CA . LEU A 1 69 ? -5.741 -4.251 6.408 1.00 96.25 69 LEU A CA 1
ATOM 493 C C . LEU A 1 69 ? -5.623 -3.713 4.975 1.00 96.25 69 LEU A C 1
ATOM 495 O O . LEU A 1 69 ? -4.770 -4.166 4.219 1.00 96.25 69 LEU A O 1
ATOM 499 N N . ALA A 1 70 ? -6.448 -2.732 4.600 1.00 97.56 70 ALA A N 1
ATOM 500 C CA . ALA A 1 70 ? -6.326 -2.060 3.311 1.00 97.56 70 ALA A CA 1
ATOM 501 C C . ALA A 1 70 ? -5.010 -1.277 3.204 1.00 97.56 70 ALA A C 1
ATOM 503 O O . ALA A 1 70 ? -4.349 -1.365 2.175 1.00 97.56 70 ALA A O 1
ATOM 504 N N . ALA A 1 71 ? -4.595 -0.569 4.258 1.00 96.94 71 ALA A N 1
ATOM 505 C CA . ALA A 1 71 ? -3.320 0.143 4.302 1.00 96.94 71 ALA A CA 1
ATOM 506 C C . ALA A 1 71 ? -2.129 -0.811 4.090 1.00 96.94 71 ALA A C 1
ATOM 508 O O . ALA A 1 71 ? -1.279 -0.555 3.237 1.00 96.94 71 ALA A O 1
ATOM 509 N N . ASP A 1 72 ? -2.111 -1.938 4.807 1.00 96.75 72 ASP A N 1
ATOM 510 C CA . ASP A 1 72 ? -1.090 -2.985 4.666 1.00 96.75 72 ASP A CA 1
ATOM 511 C C . ASP A 1 72 ? -1.063 -3.586 3.249 1.00 96.75 72 ASP A C 1
ATOM 513 O O . ASP A 1 72 ? -0.004 -3.681 2.619 1.00 96.75 72 ASP A O 1
ATOM 517 N N . ALA A 1 73 ? -2.237 -3.910 2.698 1.00 97.75 73 ALA A N 1
ATOM 518 C CA . ALA A 1 73 ? -2.353 -4.428 1.340 1.00 97.75 73 ALA A CA 1
ATOM 519 C C . ALA A 1 73 ? -1.846 -3.419 0.298 1.00 97.75 73 ALA A C 1
ATOM 521 O O . ALA A 1 73 ? -1.087 -3.787 -0.594 1.00 97.75 73 ALA A O 1
ATOM 522 N N . ILE A 1 74 ? -2.213 -2.139 0.417 1.00 98.25 74 ILE A N 1
ATOM 523 C CA . ILE A 1 74 ? -1.763 -1.082 -0.498 1.00 98.25 74 ILE A CA 1
ATOM 524 C C . ILE A 1 74 ? -0.239 -0.925 -0.439 1.00 98.25 74 ILE A C 1
ATOM 526 O O . ILE A 1 74 ? 0.399 -0.837 -1.489 1.00 98.25 74 ILE A O 1
ATOM 530 N N . LEU A 1 75 ? 0.357 -0.929 0.758 1.00 97.44 75 LEU A N 1
ATOM 531 C CA . LEU A 1 75 ? 1.811 -0.843 0.907 1.00 97.44 75 LEU A CA 1
ATOM 532 C C . LEU A 1 75 ? 2.509 -2.064 0.291 1.00 97.44 75 LEU A C 1
ATOM 534 O O . LEU A 1 75 ? 3.511 -1.919 -0.413 1.00 97.44 75 LEU A O 1
ATOM 538 N N . THR A 1 76 ? 1.942 -3.255 0.488 1.00 96.94 76 THR A N 1
ATOM 539 C CA . THR A 1 76 ? 2.410 -4.494 -0.146 1.00 96.94 76 THR A CA 1
ATOM 540 C C . THR A 1 76 ? 2.350 -4.382 -1.669 1.00 96.94 76 THR A C 1
ATOM 542 O O . THR A 1 76 ? 3.341 -4.650 -2.348 1.00 96.94 76 THR A O 1
ATOM 545 N N . TYR A 1 77 ? 1.238 -3.898 -2.225 1.00 97.56 77 TYR A N 1
ATOM 546 C CA . TYR A 1 77 ? 1.084 -3.696 -3.664 1.00 97.56 77 TYR A CA 1
ATOM 547 C C . TYR A 1 77 ? 2.035 -2.640 -4.228 1.00 97.56 77 TYR A C 1
ATOM 549 O O . TYR A 1 77 ? 2.510 -2.810 -5.347 1.00 97.56 77 TYR A O 1
ATOM 557 N N . ALA A 1 78 ? 2.371 -1.591 -3.473 1.00 97.81 78 ALA A N 1
ATOM 558 C CA . ALA A 1 78 ? 3.381 -0.616 -3.880 1.00 97.81 78 ALA A CA 1
ATOM 559 C C . ALA A 1 78 ? 4.757 -1.277 -4.071 1.00 97.81 78 ALA A C 1
ATOM 561 O O . ALA A 1 78 ? 5.431 -1.057 -5.080 1.00 97.81 78 ALA A O 1
ATOM 562 N N . LEU A 1 79 ? 5.158 -2.128 -3.122 1.00 97.69 79 LEU A N 1
ATO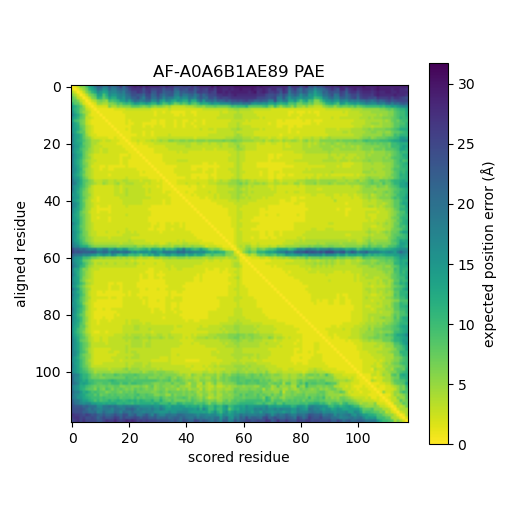M 563 C CA . LEU A 1 79 ? 6.424 -2.860 -3.174 1.00 97.69 79 LEU A CA 1
ATOM 564 C C . LEU A 1 79 ? 6.433 -3.921 -4.278 1.00 97.69 79 LEU A C 1
ATOM 566 O O . LEU A 1 79 ? 7.424 -4.042 -5.000 1.00 97.69 79 LEU A O 1
ATOM 570 N N . GLU A 1 80 ? 5.336 -4.661 -4.438 1.00 97.56 80 GLU A N 1
ATOM 571 C CA . GLU A 1 80 ? 5.187 -5.633 -5.521 1.00 97.56 80 GLU A CA 1
ATOM 572 C C . GLU A 1 80 ? 5.243 -4.954 -6.890 1.00 97.56 80 GLU A C 1
ATOM 574 O O . GLU A 1 80 ? 6.012 -5.388 -7.745 1.00 97.56 80 GLU A O 1
ATOM 579 N N . ALA A 1 81 ? 4.505 -3.858 -7.084 1.00 97.00 81 ALA A N 1
ATOM 580 C CA . ALA A 1 81 ? 4.528 -3.097 -8.327 1.00 97.00 81 ALA A CA 1
ATOM 581 C C . ALA A 1 81 ? 5.938 -2.571 -8.638 1.00 97.00 81 ALA A C 1
ATOM 583 O O . ALA A 1 81 ? 6.413 -2.700 -9.766 1.00 97.00 81 ALA A O 1
ATOM 584 N N . ALA A 1 82 ? 6.652 -2.071 -7.624 1.00 97.19 82 ALA A N 1
ATOM 585 C CA . ALA A 1 82 ? 8.026 -1.602 -7.776 1.00 97.19 82 ALA A CA 1
ATOM 586 C C . ALA A 1 82 ? 9.009 -2.730 -8.134 1.00 97.19 82 ALA A C 1
ATOM 588 O O . ALA A 1 82 ? 10.064 -2.457 -8.717 1.00 97.19 82 ALA A O 1
ATOM 589 N N . ALA A 1 83 ? 8.689 -3.981 -7.792 1.00 97.50 83 ALA A N 1
ATOM 590 C CA . ALA A 1 83 ? 9.477 -5.163 -8.124 1.00 97.50 83 ALA A CA 1
ATOM 591 C C . ALA A 1 83 ? 9.083 -5.808 -9.464 1.00 97.50 83 ALA A C 1
ATOM 593 O O . ALA A 1 83 ? 9.910 -6.521 -10.035 1.00 97.50 83 ALA A O 1
ATOM 594 N N . ASP A 1 84 ? 7.864 -5.573 -9.961 1.00 96.31 84 ASP A N 1
ATOM 595 C CA . ASP A 1 84 ? 7.282 -6.285 -11.100 1.00 96.31 84 ASP A CA 1
ATOM 596 C C . ASP A 1 84 ? 7.889 -5.833 -12.445 1.00 96.31 84 ASP A C 1
ATOM 598 O O . ASP A 1 84 ? 7.677 -4.693 -12.878 1.00 96.31 84 ASP A O 1
ATOM 602 N N . PRO A 1 85 ? 8.611 -6.711 -13.170 1.00 94.44 85 PRO A N 1
ATOM 603 C CA . 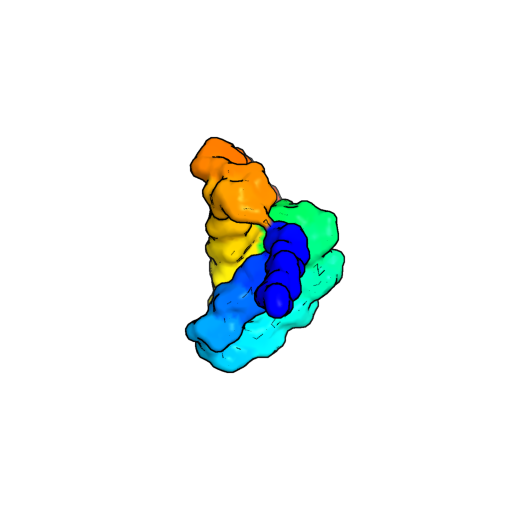PRO A 1 85 ? 9.199 -6.363 -14.461 1.00 94.44 85 PRO A CA 1
ATOM 604 C C . PRO A 1 85 ? 8.168 -5.963 -15.524 1.00 94.44 85 PRO A C 1
ATOM 606 O O . PRO A 1 85 ? 8.503 -5.194 -16.424 1.00 94.44 85 PRO A O 1
ATOM 609 N N . ALA A 1 86 ? 6.925 -6.447 -15.433 1.00 92.50 86 ALA A N 1
ATOM 610 C CA . ALA A 1 86 ? 5.860 -6.107 -16.375 1.00 92.50 86 ALA A CA 1
ATOM 611 C C . ALA A 1 86 ? 5.404 -4.642 -16.246 1.00 92.50 86 ALA A C 1
ATOM 613 O O . ALA A 1 86 ? 4.868 -4.085 -17.202 1.00 92.50 86 ALA A O 1
ATOM 614 N N . LEU A 1 87 ? 5.675 -4.006 -15.101 1.00 94.19 87 LEU A N 1
ATOM 615 C CA . LEU A 1 87 ? 5.490 -2.571 -14.865 1.00 94.19 87 LEU A CA 1
ATOM 616 C C . LEU A 1 87 ? 6.796 -1.767 -15.026 1.00 94.19 87 LEU A C 1
ATOM 618 O O . LEU A 1 87 ? 6.835 -0.573 -14.735 1.00 94.19 87 LEU A O 1
ATOM 622 N N . GLY A 1 88 ? 7.886 -2.398 -15.482 1.00 92.38 88 GLY A N 1
ATOM 623 C CA . GLY A 1 88 ? 9.217 -1.780 -15.533 1.00 92.38 88 GLY A CA 1
ATOM 624 C C . GLY A 1 88 ? 9.926 -1.720 -14.172 1.00 92.38 88 GLY A C 1
ATOM 625 O O . GLY A 1 88 ? 10.871 -0.943 -13.992 1.00 92.38 88 GLY A O 1
ATOM 626 N N . GLY A 1 89 ? 9.466 -2.520 -13.209 1.00 94.44 89 GLY A N 1
ATOM 627 C CA . GLY A 1 89 ? 10.020 -2.652 -11.869 1.00 94.44 89 GLY A CA 1
ATOM 628 C C . GLY A 1 89 ? 11.308 -3.479 -11.797 1.00 94.44 89 GLY A C 1
ATOM 629 O O . GLY A 1 89 ? 11.778 -4.073 -12.767 1.00 94.44 89 GLY A O 1
ATOM 630 N N . SER A 1 90 ? 11.921 -3.486 -10.614 1.00 96.62 90 SER A N 1
ATOM 631 C CA . SER A 1 90 ? 13.076 -4.329 -10.283 1.00 96.62 90 SER A CA 1
ATOM 632 C C . SER A 1 90 ? 13.228 -4.478 -8.770 1.00 96.62 90 SER A C 1
ATOM 634 O O . SER A 1 90 ? 12.831 -3.593 -8.013 1.00 96.62 90 SER A O 1
ATOM 636 N N . ALA A 1 91 ? 13.914 -5.532 -8.318 1.00 95.94 91 ALA A N 1
ATOM 637 C CA . ALA A 1 91 ? 14.224 -5.713 -6.897 1.00 95.94 91 ALA A CA 1
ATOM 638 C C . ALA A 1 91 ? 14.919 -4.481 -6.282 1.00 95.94 91 ALA A C 1
ATOM 640 O O . ALA A 1 91 ? 14.559 -4.043 -5.197 1.00 95.94 91 ALA A O 1
ATOM 641 N N . ALA A 1 92 ? 15.851 -3.851 -7.009 1.00 96.12 92 ALA A N 1
ATOM 642 C CA . ALA A 1 92 ? 16.532 -2.645 -6.537 1.00 96.12 92 ALA A CA 1
ATOM 643 C C . ALA A 1 92 ? 15.589 -1.432 -6.409 1.00 96.12 92 ALA A C 1
ATOM 645 O O . ALA A 1 92 ? 15.786 -0.589 -5.535 1.00 96.12 92 ALA A O 1
ATOM 646 N N . ARG A 1 93 ? 14.577 -1.316 -7.281 1.00 95.00 93 ARG A N 1
ATOM 647 C CA . ARG A 1 93 ? 13.550 -0.264 -7.193 1.00 95.00 93 ARG A CA 1
ATOM 648 C C . ARG A 1 93 ? 12.661 -0.487 -5.970 1.00 95.00 93 ARG A C 1
ATOM 650 O O . ARG A 1 93 ? 12.460 0.464 -5.221 1.00 95.00 93 ARG A O 1
ATOM 657 N N . ALA A 1 94 ? 12.233 -1.725 -5.726 1.00 95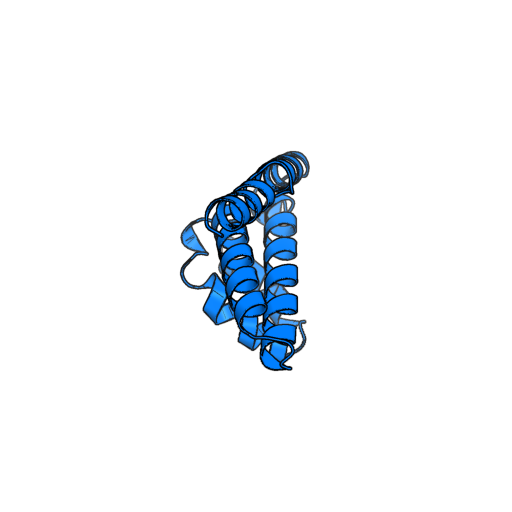.44 94 ALA A N 1
ATOM 658 C CA . ALA A 1 94 ? 11.486 -2.094 -4.526 1.00 95.44 94 ALA A CA 1
ATOM 659 C C . ALA A 1 94 ? 12.290 -1.856 -3.237 1.00 95.44 94 ALA A C 1
ATOM 661 O O . ALA A 1 94 ? 11.764 -1.253 -2.309 1.00 95.44 94 ALA A O 1
ATOM 662 N N . SER A 1 95 ? 13.580 -2.221 -3.191 1.00 95.06 95 SER A N 1
ATOM 663 C CA . SER A 1 95 ? 14.445 -1.930 -2.035 1.00 95.06 95 SER A CA 1
ATOM 664 C C . SER A 1 95 ? 14.541 -0.432 -1.750 1.00 95.06 95 SER A C 1
ATOM 666 O O . SER A 1 95 ? 14.331 -0.017 -0.616 1.00 95.06 95 SER A O 1
ATOM 668 N N . ARG A 1 96 ? 14.765 0.400 -2.778 1.00 95.38 96 ARG A N 1
ATOM 669 C CA . ARG A 1 96 ? 14.785 1.863 -2.605 1.00 95.38 96 ARG A CA 1
ATOM 670 C C . ARG A 1 96 ? 13.437 2.419 -2.156 1.00 95.38 96 ARG A C 1
ATOM 672 O O . ARG A 1 96 ? 13.410 3.418 -1.446 1.00 95.38 96 ARG A O 1
ATOM 679 N N . LEU A 1 97 ? 12.324 1.846 -2.618 1.00 94.75 97 LEU A N 1
ATOM 680 C CA . LEU A 1 97 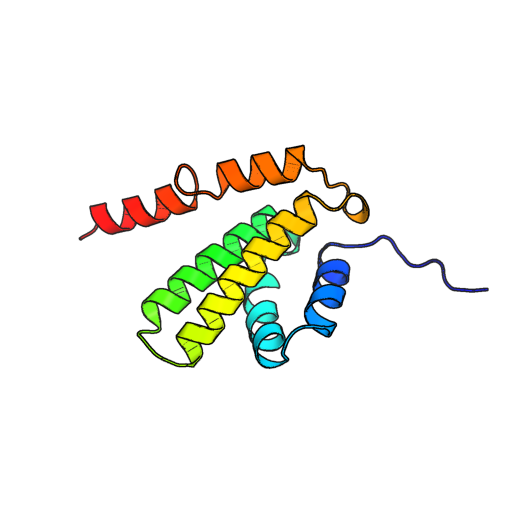? 10.989 2.239 -2.161 1.00 94.75 97 LEU A CA 1
ATOM 681 C C . LEU A 1 97 ? 10.805 1.887 -0.681 1.00 94.75 97 LEU A C 1
ATOM 683 O O . LEU A 1 97 ? 10.392 2.745 0.087 1.00 94.75 97 LEU A O 1
ATOM 687 N N . ALA A 1 98 ? 11.186 0.675 -0.270 1.00 92.44 98 ALA A N 1
ATOM 688 C CA . ALA A 1 98 ? 11.121 0.229 1.120 1.00 92.44 98 ALA A CA 1
ATOM 689 C C . ALA A 1 98 ? 11.995 1.082 2.053 1.00 92.44 98 ALA A C 1
ATOM 691 O O . ALA A 1 98 ? 11.558 1.427 3.145 1.00 92.44 98 ALA A O 1
ATOM 692 N N . GLU A 1 99 ? 13.198 1.470 1.621 1.00 92.75 99 GLU A N 1
ATOM 693 C CA . GLU A 1 99 ? 14.071 2.380 2.375 1.00 92.75 99 GLU A CA 1
ATOM 694 C C . GLU A 1 99 ? 13.427 3.758 2.574 1.00 92.75 99 GLU A C 1
ATOM 696 O O . GLU A 1 99 ? 13.430 4.277 3.688 1.00 92.75 99 GLU A O 1
ATOM 701 N N . ARG A 1 100 ? 12.833 4.337 1.518 1.00 92.06 100 ARG A N 1
ATOM 702 C CA . ARG A 1 100 ? 12.143 5.636 1.600 1.00 92.06 100 ARG A CA 1
ATOM 703 C C . ARG A 1 100 ? 10.853 5.574 2.407 1.00 92.06 100 ARG A C 1
ATOM 705 O O . ARG A 1 100 ? 10.531 6.528 3.100 1.00 92.06 100 ARG A O 1
ATOM 712 N N . ALA A 1 101 ? 10.093 4.493 2.278 1.00 89.25 101 ALA A N 1
ATOM 713 C CA . ALA A 1 101 ? 8.812 4.344 2.952 1.00 89.25 101 ALA A CA 1
ATOM 714 C C . ALA A 1 101 ? 8.976 3.916 4.415 1.00 89.25 101 ALA A C 1
ATOM 716 O O . ALA A 1 101 ? 8.123 4.238 5.226 1.00 89.25 101 ALA A O 1
ATOM 717 N N . GLY A 1 102 ? 10.041 3.185 4.754 1.00 85.12 102 GLY A N 1
ATOM 718 C CA . GLY A 1 102 ? 10.209 2.512 6.038 1.00 85.12 102 GLY A CA 1
ATOM 719 C C . GLY A 1 102 ? 10.398 3.427 7.259 1.00 85.12 102 GLY A C 1
ATOM 720 O O . GLY A 1 102 ? 10.309 4.650 7.164 1.00 85.12 102 GLY A O 1
ATOM 721 N N . PRO A 1 103 ? 10.710 2.845 8.434 1.00 79.50 103 PRO A N 1
ATOM 722 C CA . PRO A 1 103 ? 10.767 3.563 9.715 1.00 79.50 103 PRO A CA 1
ATOM 723 C C . PRO A 1 103 ? 11.819 4.672 9.811 1.00 79.50 103 PRO A C 1
ATOM 725 O O . PRO A 1 103 ? 11.758 5.487 10.719 1.00 79.50 103 PRO A O 1
ATOM 728 N N . SER A 1 104 ? 12.815 4.686 8.925 1.00 83.19 104 SER A N 1
ATOM 729 C CA . SER A 1 104 ? 13.808 5.768 8.842 1.00 83.19 104 SER A CA 1
ATOM 730 C C . SER A 1 104 ? 13.502 6.782 7.736 1.00 83.19 104 SER A C 1
ATOM 732 O O . SER A 1 104 ? 14.283 7.708 7.547 1.00 83.19 104 SER A O 1
ATOM 734 N N . GLY A 1 105 ? 12.412 6.586 6.994 1.00 85.81 105 GLY A N 1
ATOM 735 C CA . GLY A 1 105 ? 11.910 7.498 5.973 1.00 85.81 105 GLY A CA 1
ATOM 736 C C . GLY A 1 105 ? 10.501 7.973 6.321 1.00 85.81 105 GLY A C 1
ATOM 737 O O . GLY A 1 105 ? 10.222 8.276 7.478 1.00 85.81 105 GLY A O 1
ATOM 738 N N . LEU A 1 106 ? 9.601 7.991 5.337 1.00 83.94 106 LEU A N 1
ATOM 739 C CA . LEU A 1 106 ? 8.274 8.615 5.430 1.00 83.94 106 LEU A CA 1
ATOM 740 C C . LEU A 1 106 ? 7.430 8.134 6.619 1.00 83.94 106 LEU A C 1
ATOM 742 O O . LEU A 1 106 ? 6.749 8.942 7.248 1.00 83.94 106 LEU A O 1
ATOM 746 N N . ILE A 1 107 ? 7.456 6.832 6.932 1.00 81.75 107 ILE A N 1
ATOM 747 C CA . ILE A 1 107 ? 6.749 6.305 8.107 1.00 81.75 107 ILE A CA 1
ATOM 748 C C . ILE A 1 107 ? 7.324 6.920 9.386 1.00 81.75 107 ILE A C 1
ATOM 750 O O . ILE A 1 107 ? 6.570 7.422 10.213 1.00 81.75 107 ILE A O 1
ATOM 754 N N . GLY A 1 108 ? 8.649 6.899 9.542 1.00 76.94 108 GLY A N 1
ATOM 755 C CA . GLY A 1 108 ? 9.310 7.461 10.721 1.00 76.94 108 GLY A CA 1
ATOM 756 C C . GLY A 1 108 ? 9.087 8.959 10.873 1.00 76.94 108 GLY A C 1
ATOM 757 O O . GLY A 1 108 ? 8.823 9.430 11.974 1.00 76.94 108 GLY A O 1
ATOM 758 N N . GLU A 1 109 ? 9.164 9.700 9.768 1.00 85.38 109 GLU A N 1
ATOM 759 C CA . GLU A 1 109 ? 8.920 11.143 9.735 1.00 85.38 109 GLU A CA 1
ATOM 760 C C . GLU A 1 109 ? 7.516 11.483 10.254 1.00 85.38 109 GLU A C 1
ATOM 762 O O . GLU A 1 109 ? 7.403 12.293 11.170 1.00 85.38 109 GLU A O 1
ATOM 767 N N . ARG A 1 110 ? 6.465 10.798 9.775 1.00 81.44 110 ARG A N 1
ATOM 768 C CA . ARG A 1 110 ? 5.088 11.029 10.250 1.00 81.44 110 ARG A CA 1
ATOM 769 C C . ARG A 1 110 ? 4.907 10.762 11.743 1.00 81.44 110 ARG A C 1
ATOM 771 O O . ARG A 1 110 ? 4.284 11.565 12.426 1.00 81.44 110 ARG A O 1
ATOM 778 N N . PHE A 1 111 ? 5.446 9.655 12.254 1.00 74.69 111 PHE A N 1
ATOM 779 C CA . PHE A 1 111 ? 5.298 9.322 13.675 1.00 74.69 111 PHE A CA 1
ATOM 780 C C . PHE A 1 111 ? 6.067 10.288 14.592 1.00 74.69 111 PHE A C 1
ATOM 782 O O . PHE A 1 111 ? 5.601 10.592 15.685 1.00 74.69 111 PHE A O 1
ATOM 789 N N . ASN A 1 112 ? 7.208 10.822 14.143 1.00 75.19 112 ASN A N 1
ATOM 790 C CA . ASN A 1 112 ? 7.964 11.816 14.910 1.00 75.19 112 ASN A CA 1
ATOM 791 C C . ASN A 1 112 ? 7.275 13.197 14.941 1.00 75.19 112 ASN A C 1
ATOM 793 O O . ASN A 1 112 ? 7.405 13.921 15.926 1.00 75.19 112 ASN A O 1
ATOM 797 N N . GLU A 1 113 ? 6.563 13.586 13.878 1.00 68.19 113 GLU A N 1
ATOM 798 C CA . GLU A 1 113 ? 5.813 14.853 13.832 1.00 68.19 113 GLU A CA 1
ATOM 799 C C . GLU A 1 113 ? 4.646 14.877 14.835 1.00 68.19 113 GLU A C 1
ATOM 801 O O . GLU A 1 113 ? 4.382 15.910 15.460 1.00 68.19 113 GLU A O 1
ATOM 806 N N . GLU A 1 114 ? 3.983 13.737 15.037 1.00 60.50 114 GLU A N 1
ATOM 807 C CA . GLU A 1 114 ? 2.895 13.592 16.011 1.00 60.50 114 GLU A CA 1
ATOM 808 C C . GLU A 1 114 ? 3.407 13.703 17.462 1.00 60.50 114 GLU A C 1
ATOM 810 O O . GLU A 1 114 ? 2.824 14.440 18.252 1.00 60.50 114 GLU A O 1
ATOM 815 N N . GLU A 1 115 ? 4.557 13.101 17.803 1.00 61.06 115 GLU A N 1
ATOM 816 C CA . GLU A 1 115 ? 5.156 13.222 19.151 1.00 61.06 115 GLU A CA 1
ATOM 817 C C . GLU A 1 115 ? 5.641 14.644 19.491 1.00 61.06 115 GLU A C 1
ATOM 819 O O . GLU A 1 115 ? 5.754 15.005 20.661 1.00 61.06 115 GLU A O 1
ATOM 824 N N . MET A 1 116 ? 5.946 15.469 18.486 1.00 56.31 116 MET A N 1
ATOM 825 C CA . MET A 1 116 ? 6.393 16.853 18.687 1.00 56.31 116 MET A CA 1
ATOM 826 C C . MET A 1 116 ? 5.247 17.864 18.849 1.00 56.31 116 MET A C 1
ATOM 828 O O . MET A 1 116 ? 5.512 19.034 19.146 1.00 56.31 116 MET A O 1
ATOM 832 N N . THR A 1 117 ? 4.000 17.451 18.612 1.00 54.12 117 THR A N 1
ATOM 833 C CA . THR A 1 117 ? 2.818 18.328 18.659 1.00 54.12 117 THR A CA 1
ATOM 834 C C . THR A 1 117 ? 1.872 18.055 19.837 1.00 54.12 117 THR A C 1
ATOM 836 O O . THR A 1 117 ? 0.939 18.841 20.032 1.00 54.12 117 THR A O 1
ATOM 839 N N . GLU A 1 118 ? 2.147 17.028 20.652 1.00 48.09 118 GLU A N 1
ATOM 840 C CA . GLU A 1 118 ? 1.523 16.766 21.967 1.00 48.09 118 GLU A CA 1
ATOM 841 C C . GLU A 1 118 ? 2.288 17.415 23.139 1.00 48.09 118 GLU A C 1
ATOM 843 O O . GLU A 1 118 ? 1.609 17.874 24.091 1.00 48.09 118 GLU A O 1
#

Nearest PDB structures (foldseek):
  2khm-assembly1_B  TM=3.057E-01  e=1.169E+00  Araneus diadematus
  6j8w-assembly2_D  TM=6.327E-01  e=9.696E+00  Streptomyces viridosporus

pLDDT: mean 88.72, std 12.78, range [44.28, 98.25]

Mean predicted aligned error: 5.65 Å